Protein AF-A0A6A5SEN4-F1 (afdb_monomer)

Sequence (86 aa):
SLEAVVHNATRFTLAFQPALKEAPLQLYYAGLIFSPKASIIREMFSNEVPAWLVSGPRMAENWGPALQTLKGHAGGVRAVAFSPDG

Organism: NCBI:txid706981

Foldseek 3Di:
DVVLLVVLVLLLCQACVVVCVVPVPVCLQVSLLQAAPCRPVVVVCVVVHDPVCPPGDDYHNHDDPDSHDDDDDPDDDPDDDDDPVD

pLDDT: mean 86.76, std 8.53, range [63.59, 96.31]

Secondary structure (DSSP, 8-state):
-HHHHHHHHHHHHHHHHHHHHH-GGGHHHHHHHTS-TT-HHHHHTGGGS-GGGSS-----SS--S--------SS--------TT-

Solvent-accessible surface area (backbone atoms only — not comparable to full-atom values): 5593 Å² total; per-residue (Å²): 106,71,64,59,51,51,54,42,50,51,44,52,49,47,60,41,43,72,52,51,75,76,42,58,84,57,38,76,51,48,53,43,56,75,33,25,69,73,31,61,62,33,58,76,48,48,85,75,49,56,78,92,56,71,86,50,72,93,59,51,57,59,79,66,92,73,55,65,82,93,80,85,72,96,62,85,83,88,78,87,84,79,63,97,87,111

Mean predicted aligned error: 5.7 Å

Structure (mmCIF, N/CA/C/O backbone):
data_AF-A0A6A5SEN4-F1
#
_entry.id   AF-A0A6A5SEN4-F1
#
loop_
_atom_site.group_PDB
_atom_site.id
_atom_site.type_symbol
_atom_site.label_atom_id
_atom_site.label_alt_id
_atom_site.label_comp_id
_atom_site.label_asym_id
_atom_site.label_entity_id
_atom_site.label_seq_id
_atom_site.pdbx_PDB_ins_code
_atom_site.Cartn_x
_atom_site.Cartn_y
_atom_site.Cartn_z
_atom_site.occupancy
_atom_site.B_iso_or_equiv
_atom_site.auth_seq_id
_atom_site.auth_comp_id
_atom_site.auth_asym_id
_atom_site.auth_atom_id
_atom_site.pdbx_PDB_model_num
ATOM 1 N N . SER A 1 1 ? 6.476 7.072 15.643 1.00 89.88 1 SER A N 1
ATOM 2 C CA . SER A 1 1 ? 7.137 8.365 15.354 1.00 89.88 1 SER A CA 1
ATOM 3 C C . SER A 1 1 ? 6.515 8.975 14.103 1.00 89.88 1 SER A C 1
ATOM 5 O O . SER A 1 1 ? 5.850 8.249 13.371 1.00 89.88 1 SER A O 1
ATOM 7 N N . LEU A 1 2 ? 6.729 10.269 13.835 1.00 92.88 2 LEU A N 1
ATOM 8 C CA . LEU A 1 2 ? 6.286 10.910 12.584 1.00 92.88 2 LEU A CA 1
ATOM 9 C C . LEU A 1 2 ? 6.826 10.180 11.341 1.00 92.88 2 LEU A C 1
ATOM 11 O O . LEU A 1 2 ? 6.094 9.969 10.383 1.00 92.88 2 LEU A O 1
ATOM 15 N N . GLU A 1 3 ? 8.073 9.714 11.395 1.00 95.38 3 GLU A N 1
ATOM 16 C CA . GLU A 1 3 ? 8.707 8.926 10.333 1.00 95.38 3 GLU A CA 1
ATOM 17 C C . GLU A 1 3 ? 7.906 7.668 9.966 1.00 95.38 3 GLU A C 1
ATOM 19 O O . GLU A 1 3 ? 7.643 7.422 8.791 1.00 95.38 3 GLU A O 1
ATOM 24 N N . ALA A 1 4 ? 7.451 6.904 10.964 1.00 93.75 4 ALA A N 1
ATOM 25 C CA . ALA A 1 4 ? 6.653 5.703 10.728 1.00 93.75 4 ALA A CA 1
ATOM 26 C C . ALA A 1 4 ? 5.324 6.029 10.025 1.00 93.75 4 ALA A C 1
ATOM 28 O O . ALA A 1 4 ? 4.892 5.287 9.143 1.00 93.75 4 ALA A O 1
ATOM 29 N N . VAL A 1 5 ? 4.702 7.159 10.380 1.00 95.56 5 VAL A N 1
ATOM 30 C CA . VAL A 1 5 ? 3.467 7.640 9.743 1.00 95.56 5 VAL A CA 1
ATOM 31 C C . VAL A 1 5 ? 3.726 8.016 8.290 1.00 95.56 5 VAL A C 1
ATOM 33 O O . VAL A 1 5 ? 3.015 7.538 7.411 1.00 95.56 5 VAL A O 1
ATOM 36 N N . VAL A 1 6 ? 4.766 8.813 8.028 1.00 96.25 6 VAL A N 1
ATOM 37 C CA . VAL A 1 6 ? 5.141 9.236 6.670 1.00 96.25 6 VAL A CA 1
ATOM 38 C C . VAL A 1 6 ? 5.466 8.022 5.804 1.00 96.25 6 VAL A C 1
ATOM 40 O O . VAL A 1 6 ? 4.932 7.891 4.707 1.00 96.25 6 VAL A O 1
ATOM 43 N N . HIS A 1 7 ? 6.262 7.081 6.313 1.00 94.19 7 HIS A N 1
ATOM 44 C CA . HIS A 1 7 ? 6.568 5.845 5.599 1.00 94.19 7 HIS A CA 1
ATOM 45 C C . HIS A 1 7 ? 5.297 5.041 5.272 1.00 94.19 7 HIS A C 1
ATOM 47 O O . HIS A 1 7 ? 5.131 4.574 4.143 1.00 94.19 7 HIS A O 1
ATOM 53 N N . ASN A 1 8 ? 4.365 4.907 6.225 1.00 95.19 8 ASN A N 1
ATOM 54 C CA . ASN A 1 8 ? 3.097 4.207 5.999 1.00 95.19 8 ASN A CA 1
ATOM 55 C C . ASN A 1 8 ? 2.206 4.936 4.979 1.00 95.19 8 ASN A C 1
ATOM 57 O O . ASN A 1 8 ? 1.611 4.281 4.126 1.00 95.19 8 ASN A O 1
ATOM 61 N N . ALA A 1 9 ? 2.160 6.271 5.017 1.00 93.44 9 ALA A N 1
ATOM 62 C CA . ALA A 1 9 ? 1.424 7.097 4.061 1.00 93.44 9 ALA A CA 1
ATOM 63 C C . ALA A 1 9 ? 1.982 6.968 2.635 1.00 93.44 9 ALA A C 1
ATOM 65 O O . ALA A 1 9 ? 1.217 6.827 1.678 1.00 93.44 9 ALA A O 1
ATOM 66 N N . THR A 1 10 ? 3.309 6.939 2.480 1.00 93.50 10 THR A N 1
ATOM 67 C CA . THR A 1 10 ? 3.960 6.692 1.185 1.00 93.50 10 THR A CA 1
ATOM 68 C C . THR A 1 10 ? 3.592 5.312 0.645 1.00 93.50 10 THR A C 1
ATOM 70 O O . THR A 1 10 ? 3.185 5.191 -0.509 1.00 93.50 10 THR A O 1
ATOM 73 N N . ARG A 1 11 ? 3.653 4.271 1.489 1.00 93.75 11 ARG A N 1
ATOM 74 C CA . ARG A 1 11 ? 3.246 2.898 1.127 1.00 93.75 11 ARG A CA 1
ATOM 75 C C . ARG A 1 11 ? 1.792 2.851 0.668 1.00 93.75 11 ARG A C 1
ATOM 77 O O . ARG A 1 11 ? 1.509 2.303 -0.392 1.00 93.75 11 ARG A O 1
ATOM 84 N N . PHE A 1 12 ? 0.898 3.467 1.437 1.00 92.12 12 PHE A N 1
ATOM 85 C CA . PHE A 1 12 ? -0.522 3.574 1.119 1.00 92.12 12 PHE A CA 1
ATOM 86 C C . PHE A 1 12 ? -0.736 4.240 -0.248 1.00 92.12 12 PHE A C 1
ATOM 88 O O . PHE A 1 12 ? -1.406 3.690 -1.119 1.00 92.12 12 PHE A O 1
ATOM 95 N N . THR A 1 13 ? -0.100 5.391 -0.472 1.00 90.75 13 THR A N 1
ATOM 96 C CA . THR A 1 13 ? -0.254 6.169 -1.709 1.00 90.75 13 THR A CA 1
ATOM 97 C C . THR A 1 13 ? 0.232 5.393 -2.930 1.00 90.75 13 THR A C 1
ATOM 99 O O . THR A 1 13 ? -0.472 5.331 -3.936 1.00 90.75 13 THR A O 1
ATOM 102 N N . LEU A 1 14 ? 1.403 4.756 -2.844 1.00 90.94 14 LEU A N 1
ATOM 103 C CA . LEU A 1 14 ? 1.972 3.968 -3.941 1.00 90.94 14 LEU A CA 1
ATOM 104 C C . LEU A 1 14 ? 1.150 2.708 -4.240 1.00 90.94 14 LEU A C 1
ATOM 106 O O . LEU A 1 14 ? 0.904 2.398 -5.409 1.00 90.94 14 LEU A O 1
ATOM 110 N N . ALA A 1 15 ? 0.673 2.014 -3.203 1.00 89.38 15 ALA A N 1
ATOM 111 C CA . ALA A 1 15 ? -0.133 0.806 -3.353 1.00 89.38 15 ALA A CA 1
ATOM 112 C C . ALA A 1 15 ? -1.456 1.082 -4.083 1.00 89.38 15 ALA A C 1
ATOM 114 O O . ALA A 1 15 ? -1.877 0.292 -4.931 1.00 89.38 15 ALA A O 1
ATOM 115 N N . PHE A 1 16 ? -2.090 2.222 -3.793 1.00 87.00 16 PHE A N 1
ATOM 116 C CA . PHE A 1 16 ? -3.374 2.596 -4.383 1.00 87.00 16 PHE A CA 1
ATOM 117 C C . PHE A 1 16 ? -3.265 3.584 -5.544 1.00 87.00 16 PHE A C 1
ATOM 119 O O . PHE A 1 16 ? -4.296 3.951 -6.102 1.00 87.00 16 PHE A O 1
ATOM 126 N N . GLN A 1 17 ? -2.059 3.972 -5.974 1.00 85.56 17 GLN A N 1
ATOM 127 C CA . GLN A 1 17 ? -1.860 4.916 -7.081 1.00 85.56 17 GLN A CA 1
ATOM 128 C C . GLN A 1 17 ? -2.649 4.554 -8.358 1.00 85.56 17 GLN A C 1
ATOM 130 O O . GLN A 1 17 ? -3.205 5.463 -8.977 1.00 85.56 17 GLN A O 1
ATOM 135 N N . PRO A 1 18 ? -2.755 3.274 -8.775 1.00 78.75 18 PRO A N 1
ATOM 136 C CA . PRO A 1 18 ? -3.585 2.923 -9.925 1.00 78.75 18 PRO A CA 1
ATOM 137 C C . PRO A 1 18 ? -5.073 3.227 -9.693 1.00 78.75 18 PRO A C 1
ATOM 139 O O . PRO A 1 18 ? -5.719 3.798 -10.560 1.00 78.75 18 PRO A O 1
ATOM 142 N N . ALA A 1 19 ? -5.606 2.908 -8.511 1.00 77.44 19 ALA A N 1
ATOM 143 C CA . ALA A 1 19 ? -7.007 3.160 -8.167 1.00 77.44 19 ALA A CA 1
ATOM 144 C C . ALA A 1 19 ? -7.301 4.659 -7.975 1.00 77.44 19 ALA A C 1
ATOM 146 O O . ALA A 1 19 ? -8.356 5.138 -8.381 1.00 77.44 19 ALA A O 1
ATOM 147 N N . LEU A 1 20 ? -6.340 5.403 -7.417 1.00 73.44 20 LEU A N 1
ATOM 148 C CA . LEU A 1 20 ? -6.345 6.862 -7.277 1.00 73.44 20 LEU A CA 1
ATOM 149 C C . LEU A 1 20 ? -6.603 7.579 -8.607 1.00 73.44 20 LEU A C 1
ATOM 151 O O . LEU A 1 20 ? -7.349 8.553 -8.640 1.00 73.44 20 LEU A O 1
ATOM 155 N N . LYS A 1 21 ? -5.972 7.106 -9.690 1.00 73.62 21 LYS A N 1
ATOM 156 C CA . LYS A 1 21 ? -6.087 7.709 -11.026 1.00 73.62 21 LYS A CA 1
ATOM 157 C C . LYS A 1 21 ? -7.438 7.439 -11.689 1.00 73.62 21 LYS A C 1
ATOM 159 O O . LYS A 1 21 ? -7.912 8.289 -12.430 1.00 73.62 21 LYS A O 1
ATOM 164 N N . GLU A 1 22 ? -8.039 6.285 -11.414 1.00 79.50 22 GLU A N 1
ATOM 165 C CA . GLU A 1 22 ? -9.278 5.839 -12.065 1.00 79.50 22 GLU A CA 1
ATOM 166 C C . GLU A 1 22 ? -10.542 6.273 -11.303 1.00 79.50 22 GLU A C 1
ATOM 168 O O . GLU A 1 22 ? -11.541 6.646 -11.912 1.00 79.50 22 GLU A O 1
ATOM 173 N N . ALA A 1 23 ? -10.525 6.230 -9.965 1.00 77.44 23 ALA A N 1
ATOM 174 C CA . ALA A 1 23 ? -11.715 6.452 -9.138 1.00 77.44 23 ALA A CA 1
ATOM 175 C C . ALA A 1 23 ? -11.386 7.157 -7.803 1.00 77.44 23 ALA A C 1
ATOM 177 O O . ALA A 1 23 ? -11.506 6.554 -6.730 1.00 77.44 23 ALA A O 1
ATOM 178 N N . PRO A 1 24 ? -11.015 8.452 -7.827 1.00 68.06 24 PRO A N 1
ATOM 179 C CA . PRO A 1 24 ? -10.531 9.173 -6.646 1.00 68.06 24 PRO A CA 1
ATOM 180 C C . PRO A 1 24 ? -11.545 9.234 -5.490 1.00 68.06 24 PRO A C 1
ATOM 182 O O . PRO A 1 24 ? -11.152 9.148 -4.331 1.00 68.06 24 PRO A O 1
ATOM 185 N N . LEU A 1 25 ? -12.851 9.313 -5.780 1.00 72.06 25 LEU A N 1
ATOM 186 C CA . LEU A 1 25 ? -13.899 9.372 -4.748 1.00 72.06 25 LEU A CA 1
ATOM 187 C C . LEU A 1 25 ? -14.079 8.050 -3.982 1.00 72.06 25 LEU A C 1
ATOM 189 O O . LEU A 1 25 ? -14.447 8.069 -2.812 1.00 72.06 25 LEU A O 1
ATOM 193 N N . GLN A 1 26 ? -13.803 6.904 -4.612 1.00 69.50 26 GLN A N 1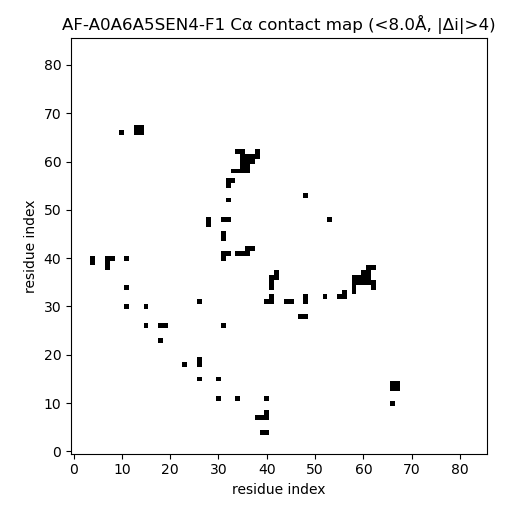
ATOM 194 C CA . GLN A 1 26 ? -13.956 5.585 -3.977 1.00 69.50 26 GLN A CA 1
ATOM 195 C C . GLN A 1 26 ? -12.792 5.252 -3.035 1.00 69.50 26 GLN A C 1
ATOM 197 O O . GLN A 1 26 ? -12.896 4.357 -2.193 1.00 69.50 26 GLN A O 1
ATOM 202 N N . LEU A 1 27 ? -11.679 5.982 -3.148 1.00 67.94 27 LEU A N 1
ATOM 203 C CA . LEU A 1 27 ? -10.465 5.703 -2.395 1.00 67.94 27 LEU A CA 1
ATOM 204 C C . LEU A 1 27 ? -10.626 5.903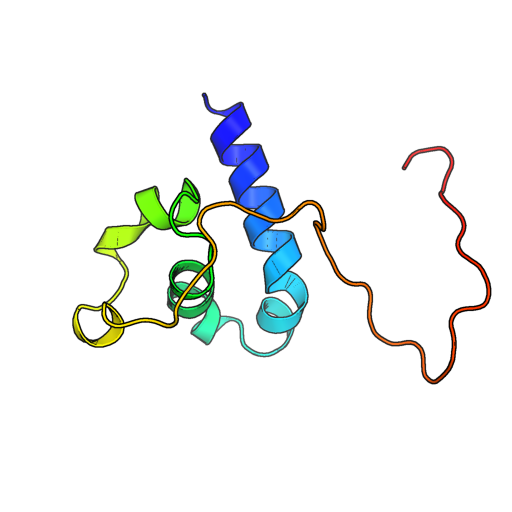 -0.890 1.00 67.94 27 LEU A C 1
ATOM 206 O O . LEU A 1 27 ? -9.990 5.171 -0.135 1.00 67.94 27 LEU A O 1
ATOM 210 N N . TYR A 1 28 ? -11.451 6.864 -0.462 1.00 68.50 28 TYR A N 1
ATOM 211 C CA . TYR A 1 28 ? -11.506 7.273 0.944 1.00 68.50 28 TYR A CA 1
ATOM 212 C C . TYR A 1 28 ? -11.765 6.078 1.867 1.00 68.50 28 TYR A C 1
ATOM 214 O O . TYR A 1 28 ? -11.085 5.901 2.873 1.00 68.50 28 TYR A O 1
ATOM 222 N N . TYR A 1 29 ? -12.658 5.182 1.443 1.00 77.19 29 TYR A N 1
ATOM 223 C CA . TYR A 1 29 ? -12.932 3.940 2.156 1.00 77.19 29 TYR A CA 1
ATOM 224 C C . TYR A 1 29 ? -12.161 2.751 1.583 1.00 77.19 29 TYR A C 1
ATOM 226 O O . TYR A 1 29 ? -11.604 1.968 2.352 1.00 77.19 29 TYR A O 1
ATOM 234 N N . ALA A 1 30 ? -12.058 2.618 0.253 1.00 82.69 30 ALA A N 1
ATOM 235 C CA . ALA A 1 30 ? -11.391 1.469 -0.360 1.00 82.69 30 ALA A CA 1
ATOM 236 C C . ALA A 1 30 ? -9.930 1.335 0.095 1.00 82.69 30 ALA A C 1
ATOM 238 O O . ALA A 1 30 ? -9.507 0.252 0.497 1.00 82.69 30 ALA A O 1
ATOM 239 N N . GLY A 1 31 ? -9.169 2.431 0.114 1.00 87.25 31 GLY A N 1
ATOM 240 C CA . GLY A 1 31 ? -7.772 2.404 0.540 1.00 87.25 31 GLY A CA 1
ATOM 241 C C . GLY A 1 31 ? -7.610 1.891 1.973 1.00 87.25 31 GLY A C 1
ATOM 242 O O . GLY A 1 31 ? -6.729 1.077 2.237 1.00 87.25 31 GLY A O 1
ATOM 243 N N . LEU A 1 32 ? -8.489 2.291 2.898 1.00 87.94 32 LEU A N 1
ATOM 244 C CA . LEU A 1 32 ? -8.446 1.851 4.298 1.00 87.94 32 LEU A CA 1
ATOM 245 C C . LEU A 1 32 ? -8.798 0.366 4.449 1.00 87.94 32 LEU A C 1
ATOM 247 O O . LEU A 1 32 ? -8.093 -0.378 5.132 1.00 87.94 32 LEU A O 1
ATOM 251 N N . ILE A 1 33 ? -9.853 -0.090 3.773 1.00 87.31 33 ILE A N 1
ATOM 252 C CA . ILE A 1 33 ? -10.323 -1.484 3.830 1.00 87.31 33 ILE A CA 1
ATOM 253 C C . ILE A 1 33 ? -9.283 -2.445 3.256 1.00 87.31 33 ILE A C 1
ATOM 255 O O . ILE A 1 33 ? -9.030 -3.502 3.837 1.00 87.31 33 ILE A O 1
ATOM 259 N N . PHE A 1 34 ? -8.697 -2.072 2.114 1.00 88.7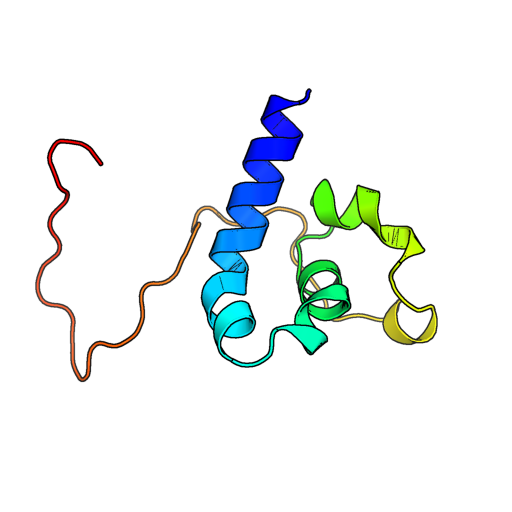5 34 PHE A N 1
ATOM 260 C CA . PHE A 1 34 ? -7.708 -2.864 1.390 1.00 88.75 34 PHE A CA 1
ATOM 261 C C . PHE A 1 34 ? -6.273 -2.617 1.878 1.00 88.75 34 PHE A C 1
ATOM 263 O O . PHE A 1 34 ? -5.331 -3.196 1.336 1.00 88.75 34 PHE A O 1
ATOM 270 N N . SER A 1 35 ? -6.074 -1.788 2.904 1.00 91.75 35 SER A N 1
ATOM 271 C CA . SER A 1 35 ? -4.784 -1.688 3.589 1.00 91.75 35 SER A CA 1
ATOM 272 C C . SER A 1 35 ? -4.569 -2.874 4.533 1.00 91.75 35 SER A C 1
ATOM 274 O O . SER A 1 35 ? -5.539 -3.422 5.070 1.00 91.75 35 SER A O 1
ATOM 276 N N . PRO A 1 36 ? -3.311 -3.271 4.796 1.00 93.56 36 PRO A N 1
ATOM 277 C CA . PRO A 1 36 ? -3.000 -4.271 5.811 1.00 93.56 36 PRO A CA 1
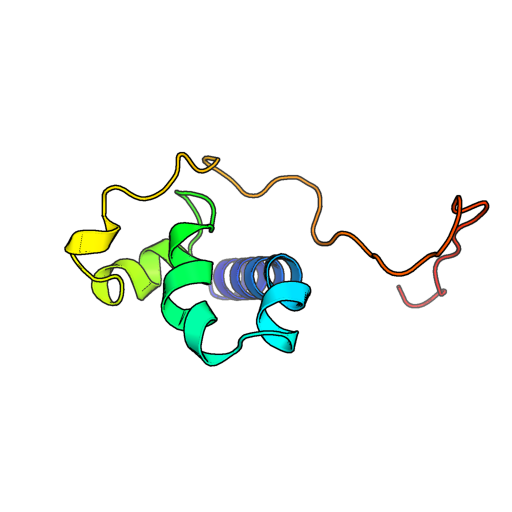ATOM 278 C C . PRO A 1 36 ? -3.585 -3.911 7.177 1.00 93.56 36 PRO A C 1
ATOM 280 O O . PRO A 1 36 ? -3.750 -2.732 7.495 1.00 93.56 36 PRO A O 1
ATOM 283 N N . LYS A 1 37 ? -3.892 -4.924 7.990 1.00 91.44 37 LYS A N 1
ATOM 284 C CA . LYS A 1 37 ? -4.567 -4.738 9.285 1.00 91.44 37 LYS A CA 1
ATOM 285 C C . LYS A 1 37 ? -3.771 -3.856 10.247 1.00 91.44 37 LYS A C 1
ATOM 287 O O . LYS A 1 37 ? -4.366 -2.985 10.867 1.00 91.44 37 LYS A O 1
ATOM 292 N N . ALA A 1 38 ? -2.448 -4.019 10.289 1.00 92.62 38 ALA A N 1
ATOM 293 C CA . ALA A 1 38 ? -1.533 -3.228 11.112 1.00 92.62 38 ALA A CA 1
ATOM 294 C C . ALA A 1 38 ? -1.035 -1.939 10.417 1.00 92.62 38 ALA A C 1
ATOM 296 O O . ALA A 1 38 ? -0.005 -1.373 10.787 1.00 92.62 38 ALA A O 1
ATOM 297 N N . SER A 1 39 ? -1.705 -1.469 9.355 1.00 93.75 39 SER A N 1
ATOM 298 C CA . SER A 1 39 ? -1.370 -0.177 8.747 1.00 93.75 39 SER A CA 1
ATOM 299 C C . SER A 1 39 ? -1.725 0.961 9.701 1.00 93.75 39 SER A C 1
ATOM 301 O O . SER A 1 39 ? -2.879 1.124 10.082 1.00 93.75 39 SER A O 1
ATOM 303 N N . ILE A 1 40 ? -0.736 1.804 9.999 1.00 95.44 40 ILE A N 1
ATOM 304 C CA . ILE A 1 40 ? -0.915 3.003 10.821 1.00 95.44 40 ILE A CA 1
ATOM 305 C C . ILE A 1 40 ? -2.002 3.916 10.228 1.00 95.44 40 ILE A C 1
ATOM 307 O O . ILE A 1 40 ? -2.846 4.419 10.957 1.00 95.44 40 ILE A O 1
ATOM 311 N N . ILE A 1 41 ? -2.019 4.106 8.903 1.00 92.75 41 ILE A N 1
ATOM 312 C CA . ILE A 1 41 ? -3.052 4.916 8.237 1.00 92.75 41 ILE A CA 1
ATOM 313 C C . ILE A 1 41 ? -4.440 4.294 8.427 1.00 92.75 41 ILE A C 1
ATOM 315 O O . ILE A 1 41 ? -5.382 4.994 8.787 1.00 92.75 41 ILE A O 1
ATOM 319 N N . ARG A 1 42 ? -4.569 2.972 8.262 1.00 90.88 42 ARG A N 1
ATOM 320 C CA . ARG A 1 42 ? -5.832 2.266 8.522 1.00 90.88 42 ARG A CA 1
ATOM 321 C C . ARG A 1 42 ? -6.310 2.446 9.963 1.00 90.88 42 ARG A C 1
ATOM 323 O O . ARG A 1 42 ? -7.500 2.641 10.178 1.00 90.88 42 ARG A O 1
ATOM 330 N N . GLU A 1 43 ? -5.400 2.372 10.928 1.00 90.88 43 GLU A N 1
ATOM 331 C CA . GLU A 1 43 ? -5.706 2.550 12.347 1.00 90.88 43 GLU A CA 1
ATOM 332 C C . GLU A 1 43 ? -6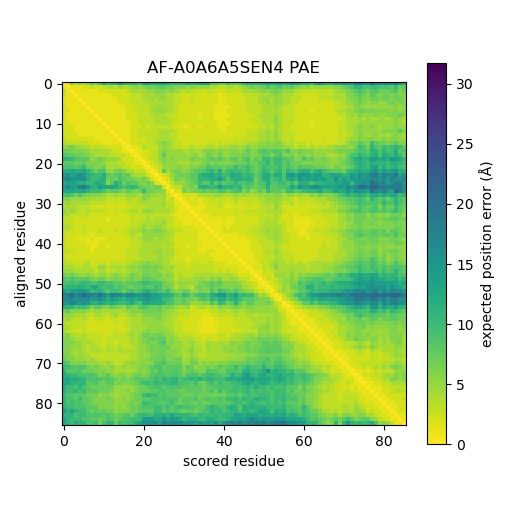.169 3.982 12.651 1.00 90.88 43 GLU A C 1
ATOM 334 O O . GLU A 1 43 ? -7.239 4.166 13.235 1.00 90.88 43 GLU A O 1
ATOM 339 N N . MET A 1 44 ? -5.424 4.992 12.182 1.00 91.81 44 MET A N 1
ATOM 340 C CA . MET A 1 44 ? -5.746 6.410 12.398 1.00 91.81 44 MET A CA 1
ATOM 341 C C . MET A 1 44 ? -7.130 6.796 11.874 1.00 91.81 44 MET A C 1
ATOM 343 O O . MET A 1 44 ? -7.841 7.553 12.527 1.00 91.81 44 MET A O 1
ATOM 347 N N . PHE A 1 45 ? -7.514 6.274 10.708 1.00 89.12 45 PHE A N 1
ATOM 348 C CA . PHE A 1 45 ? -8.783 6.597 10.050 1.00 89.12 45 PHE A CA 1
ATOM 349 C C . PHE A 1 45 ? -9.834 5.490 10.204 1.00 89.12 45 PHE A C 1
ATOM 351 O O . PHE A 1 45 ? -10.805 5.437 9.454 1.00 89.12 45 PHE A O 1
ATOM 358 N N . SER A 1 46 ? -9.669 4.591 11.176 1.00 85.94 46 SER A N 1
ATOM 359 C CA . SER A 1 46 ? -10.587 3.463 11.389 1.00 85.94 46 SER A CA 1
ATOM 360 C C . SER A 1 46 ? -12.033 3.904 11.646 1.00 85.94 46 SER A C 1
ATOM 362 O O . SER A 1 46 ? -12.959 3.259 11.159 1.00 85.94 46 SER A O 1
ATOM 364 N N . ASN A 1 47 ? -12.224 5.035 12.330 1.00 87.00 47 ASN A N 1
ATOM 365 C CA . ASN A 1 47 ? -13.541 5.612 12.620 1.00 87.00 47 ASN A CA 1
ATOM 366 C C . ASN A 1 47 ? -14.234 6.227 11.396 1.00 87.00 47 ASN A C 1
ATOM 368 O O . ASN A 1 47 ? -15.444 6.434 11.429 1.00 87.00 47 ASN A O 1
ATOM 372 N N . GLU A 1 48 ? -13.494 6.506 10.322 1.00 84.81 48 GLU A N 1
ATOM 373 C CA . GLU A 1 48 ? -14.073 7.012 9.075 1.00 84.81 48 GLU A CA 1
ATOM 374 C C . GLU A 1 48 ? -14.752 5.886 8.283 1.00 84.81 48 GLU A C 1
ATOM 376 O O . GLU A 1 48 ? -15.607 6.142 7.440 1.00 84.81 48 GLU A O 1
ATOM 381 N N . VAL A 1 49 ? -14.395 4.622 8.539 1.00 79.69 49 VAL A N 1
ATOM 382 C CA . VAL A 1 49 ? -14.929 3.472 7.804 1.00 79.69 49 VAL A CA 1
ATOM 383 C C . VAL A 1 49 ? -16.368 3.178 8.255 1.00 79.69 49 VAL A C 1
ATOM 385 O O . VAL A 1 49 ? -16.594 2.877 9.429 1.00 79.69 49 VAL A O 1
ATOM 388 N N . PRO A 1 50 ? -17.361 3.189 7.344 1.00 78.19 50 PRO A N 1
ATOM 389 C CA . PRO A 1 50 ? -18.745 2.899 7.701 1.00 78.19 50 PRO A CA 1
ATOM 390 C C . PRO A 1 50 ? -18.935 1.501 8.305 1.00 78.19 50 PRO A C 1
ATOM 392 O O . PRO A 1 50 ? -18.347 0.523 7.845 1.00 78.19 50 PRO A O 1
ATOM 395 N N . ALA A 1 51 ? -19.848 1.377 9.272 1.00 78.44 51 ALA A N 1
ATOM 396 C CA . ALA A 1 51 ? -20.104 0.124 9.994 1.00 78.44 51 ALA A CA 1
ATOM 397 C C . ALA A 1 51 ? -20.479 -1.068 9.086 1.00 78.44 51 ALA A C 1
ATOM 399 O O . ALA A 1 51 ? -20.115 -2.208 9.368 1.00 78.44 51 ALA A O 1
ATOM 400 N N . TRP A 1 52 ? -21.165 -0.818 7.965 1.00 75.50 52 TRP A N 1
ATOM 401 C CA . TRP A 1 52 ? -21.544 -1.855 6.991 1.00 75.50 52 TRP A CA 1
ATOM 402 C C . TRP A 1 52 ? -20.348 -2.459 6.236 1.00 75.50 52 TRP A C 1
ATOM 404 O O . TRP A 1 52 ? -20.484 -3.466 5.547 1.00 75.50 52 TRP A O 1
ATOM 414 N N . LEU A 1 53 ? -19.171 -1.857 6.382 1.00 71.25 53 LEU A N 1
ATOM 415 C CA . LEU A 1 53 ? -17.937 -2.189 5.681 1.00 71.25 53 LEU A CA 1
ATOM 416 C C . LEU A 1 53 ? -16.916 -2.899 6.594 1.00 71.25 53 LEU A C 1
ATOM 418 O O . LEU A 1 53 ? -15.824 -3.260 6.155 1.00 71.25 53 LEU A O 1
ATOM 422 N N . VAL A 1 54 ? -17.284 -3.119 7.865 1.00 63.59 54 VAL A N 1
ATOM 423 C CA . VAL A 1 54 ? -16.456 -3.729 8.923 1.00 63.59 54 VAL A CA 1
ATOM 424 C C . VAL A 1 54 ? -16.128 -5.195 8.627 1.00 63.59 54 VAL A C 1
ATOM 426 O O . VAL A 1 54 ? -15.026 -5.655 8.925 1.00 63.59 54 VAL A O 1
ATOM 429 N N . SER A 1 55 ? -17.023 -5.919 7.953 1.00 70.56 55 SER A N 1
ATOM 430 C CA . SER A 1 55 ? -16.782 -7.270 7.423 1.00 70.56 55 SER A CA 1
ATOM 431 C C . SER A 1 55 ? -16.035 -7.240 6.083 1.00 70.56 55 SER A C 1
ATOM 433 O O . SER A 1 55 ? -16.399 -7.928 5.130 1.00 70.56 55 SER A O 1
ATOM 435 N N . GLY A 1 56 ? -15.007 -6.394 6.004 1.00 73.75 56 GLY A N 1
ATOM 436 C CA . GLY A 1 56 ? -14.173 -6.226 4.824 1.00 73.75 56 GLY A CA 1
ATOM 437 C C . GLY A 1 56 ? -13.426 -7.507 4.407 1.00 73.75 56 GLY A C 1
ATOM 438 O O . GLY A 1 56 ? -13.430 -8.520 5.113 1.00 73.75 56 GLY A O 1
ATOM 439 N N . PRO A 1 57 ? -12.745 -7.472 3.252 1.00 82.00 57 PRO A N 1
ATOM 440 C CA . PRO A 1 57 ? -11.972 -8.587 2.731 1.00 82.00 57 PRO A CA 1
ATOM 441 C C . PRO A 1 57 ? -10.863 -9.006 3.702 1.00 82.00 57 PRO A C 1
ATOM 443 O O . PRO A 1 57 ? -10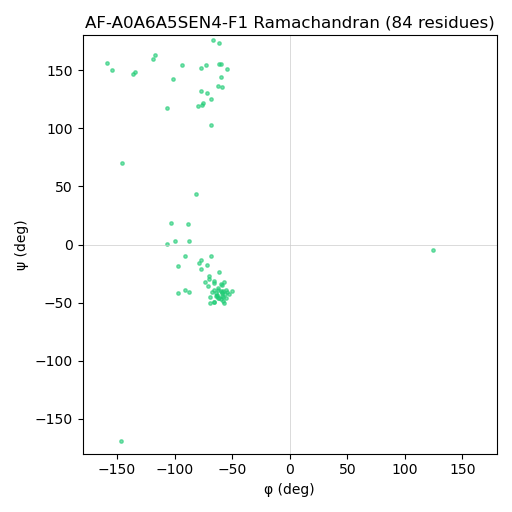.348 -8.221 4.505 1.00 82.00 57 PRO A O 1
ATOM 446 N N . ARG A 1 58 ? -10.450 -10.273 3.600 1.00 88.75 58 ARG A N 1
ATOM 447 C CA . ARG A 1 58 ? -9.328 -10.797 4.380 1.00 88.75 58 ARG A CA 1
ATOM 448 C C . ARG A 1 58 ? -8.026 -10.156 3.898 1.00 88.75 58 ARG A C 1
ATOM 450 O O . ARG A 1 58 ? -7.476 -10.554 2.877 1.00 88.75 58 ARG A O 1
ATOM 457 N N . MET A 1 59 ? -7.527 -9.196 4.670 1.00 90.75 59 MET A N 1
ATOM 458 C CA . MET A 1 59 ? -6.262 -8.514 4.397 1.00 90.75 59 MET A CA 1
ATOM 459 C C . MET A 1 59 ? -5.078 -9.152 5.123 1.00 90.75 59 MET A C 1
ATOM 461 O O . MET A 1 59 ? -5.241 -9.779 6.175 1.00 90.75 59 MET A O 1
ATOM 465 N N . ALA A 1 60 ? -3.886 -8.960 4.552 1.00 93.38 60 ALA A N 1
ATOM 466 C CA . ALA A 1 60 ? -2.619 -9.287 5.194 1.00 93.38 6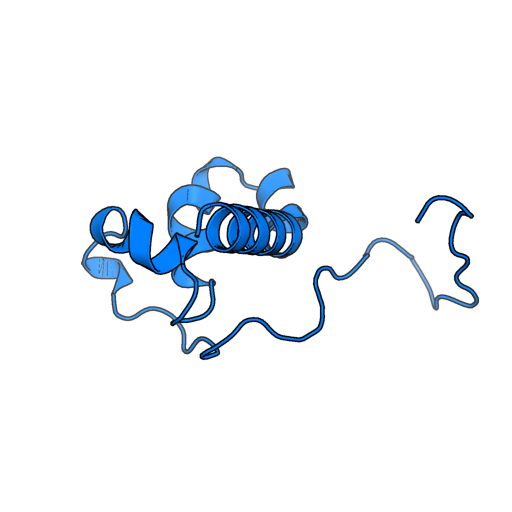0 ALA A CA 1
ATOM 467 C C . ALA A 1 60 ? -2.421 -8.466 6.479 1.00 93.38 60 ALA A C 1
ATOM 469 O O . ALA A 1 60 ? -2.979 -7.378 6.626 1.00 93.38 60 ALA A O 1
ATOM 470 N N . GLU A 1 61 ? -1.608 -8.984 7.399 1.00 94.62 61 GLU A N 1
ATOM 471 C CA . GLU A 1 61 ? -1.314 -8.286 8.654 1.00 94.62 61 GLU A CA 1
ATOM 472 C C . GLU A 1 61 ? -0.465 -7.038 8.402 1.00 94.62 61 GLU A C 1
ATOM 474 O O . GLU A 1 61 ? -0.835 -5.931 8.780 1.00 94.62 61 GLU A O 1
ATOM 479 N N . ASN A 1 62 ? 0.628 -7.219 7.662 1.00 94.56 62 ASN A N 1
ATOM 480 C CA . ASN A 1 62 ? 1.588 -6.180 7.331 1.00 94.56 62 ASN A CA 1
ATOM 481 C C . ASN A 1 62 ? 1.661 -5.963 5.823 1.00 94.56 62 ASN A C 1
ATOM 483 O O . ASN A 1 62 ? 1.309 -6.829 5.018 1.00 94.56 62 ASN A O 1
ATOM 487 N N . TRP A 1 63 ? 2.168 -4.797 5.443 1.00 93.31 63 TRP A N 1
ATOM 488 C CA . TRP A 1 63 ? 2.549 -4.526 4.067 1.00 93.31 63 TRP A CA 1
ATOM 489 C C . TRP A 1 63 ? 3.615 -5.527 3.596 1.00 93.31 63 TRP A C 1
ATOM 491 O O . TRP A 1 63 ? 4.596 -5.775 4.300 1.00 93.31 63 TRP A O 1
ATOM 501 N N . GLY A 1 64 ? 3.453 -6.056 2.380 1.00 91.62 64 GLY A N 1
ATOM 502 C CA . GLY A 1 64 ? 4.469 -6.891 1.734 1.00 91.62 64 GLY A CA 1
ATOM 503 C C . GLY A 1 64 ? 5.749 -6.113 1.391 1.00 91.62 64 GLY A C 1
ATOM 504 O O . GLY A 1 64 ? 5.805 -4.899 1.582 1.00 91.62 64 GLY A O 1
ATOM 505 N N . PRO A 1 65 ? 6.795 -6.770 0.866 1.00 90.19 65 PRO A N 1
ATOM 506 C CA . PRO A 1 65 ? 8.038 -6.092 0.483 1.00 90.19 65 PRO A CA 1
ATOM 507 C C . PRO A 1 65 ? 7.872 -5.191 -0.752 1.00 90.19 65 PRO A C 1
ATOM 509 O O . PRO A 1 65 ? 8.576 -4.197 -0.891 1.00 90.19 65 PRO A O 1
ATOM 512 N N . ALA A 1 66 ? 6.922 -5.505 -1.636 1.00 89.31 66 ALA A N 1
ATOM 513 C CA . ALA A 1 66 ? 6.641 -4.695 -2.815 1.00 89.31 66 ALA A CA 1
ATOM 514 C C . ALA A 1 66 ? 5.950 -3.373 -2.436 1.00 89.31 66 ALA A C 1
ATOM 516 O O . ALA A 1 66 ? 4.955 -3.373 -1.710 1.00 89.31 66 ALA A O 1
ATOM 517 N N . LEU A 1 67 ? 6.466 -2.254 -2.954 1.00 85.56 67 LEU A N 1
ATOM 518 C CA . LEU A 1 67 ? 5.866 -0.921 -2.793 1.00 85.56 67 LEU A CA 1
ATOM 519 C C . LEU A 1 67 ? 4.837 -0.619 -3.881 1.00 85.56 67 LEU A C 1
ATOM 521 O O . LEU A 1 67 ? 3.783 -0.055 -3.609 1.00 85.56 67 LEU A O 1
ATOM 525 N N . GLN A 1 68 ? 5.151 -1.003 -5.115 1.00 86.75 68 GLN A N 1
ATOM 526 C CA . GLN A 1 68 ? 4.338 -0.713 -6.282 1.00 86.75 68 GLN A CA 1
ATOM 527 C C . GLN A 1 68 ? 4.582 -1.765 -7.359 1.00 86.75 68 GLN A C 1
ATOM 529 O O . GLN A 1 68 ? 5.673 -2.317 -7.481 1.00 86.75 68 GLN A O 1
ATOM 534 N N . THR A 1 69 ? 3.557 -2.027 -8.165 1.00 86.69 69 THR A N 1
ATOM 535 C CA . THR A 1 69 ? 3.697 -2.770 -9.419 1.00 86.69 69 THR A CA 1
ATOM 536 C C . THR A 1 69 ? 3.558 -1.797 -10.580 1.00 86.69 69 THR A C 1
ATOM 538 O O . THR A 1 69 ? 2.500 -1.191 -10.755 1.00 86.69 69 THR A O 1
ATOM 541 N N . LEU A 1 70 ? 4.614 -1.655 -11.380 1.00 87.25 70 LEU A N 1
ATOM 542 C CA . LEU A 1 70 ? 4.590 -0.848 -12.597 1.00 87.25 70 LEU A CA 1
ATOM 543 C C . LEU A 1 70 ? 3.915 -1.651 -13.716 1.00 87.25 70 LEU A C 1
ATOM 545 O O . LEU A 1 70 ? 4.363 -2.739 -14.073 1.00 87.25 70 LEU A O 1
ATOM 549 N N . LYS A 1 71 ? 2.810 -1.127 -14.249 1.00 86.25 71 LYS A N 1
ATOM 550 C CA . LYS A 1 71 ? 2.005 -1.748 -15.315 1.00 86.25 71 LYS A CA 1
ATOM 551 C C . LYS A 1 71 ? 2.018 -0.864 -16.566 1.00 86.25 71 LYS A C 1
ATOM 553 O O . LYS A 1 71 ? 2.352 0.311 -16.473 1.00 86.25 71 LYS A O 1
ATOM 558 N N . GLY A 1 72 ? 1.635 -1.423 -17.718 1.00 87.25 72 GLY A N 1
ATOM 559 C CA . GLY A 1 72 ? 1.459 -0.666 -18.972 1.00 87.25 72 GLY A CA 1
ATOM 560 C C . GLY A 1 72 ? 2.258 -1.178 -20.173 1.00 87.25 72 GLY A C 1
ATOM 561 O O . GLY A 1 72 ? 2.078 -0.683 -21.279 1.00 87.25 72 GLY A O 1
ATOM 562 N N . HIS A 1 73 ? 3.110 -2.186 -19.991 1.00 92.12 73 HIS A N 1
ATOM 563 C CA . HIS A 1 73 ? 3.822 -2.824 -21.098 1.00 92.12 73 HIS A CA 1
ATOM 564 C C . HIS A 1 73 ? 2.873 -3.766 -21.856 1.00 92.12 73 HIS A C 1
ATOM 566 O O . HIS A 1 73 ? 2.186 -4.573 -21.234 1.00 92.12 73 HIS A O 1
ATOM 572 N N . ALA A 1 74 ? 2.847 -3.685 -23.190 1.00 92.94 74 ALA A N 1
ATOM 573 C CA . ALA A 1 74 ? 1.996 -4.533 -24.038 1.00 92.94 74 ALA A CA 1
ATOM 574 C C . ALA A 1 74 ? 2.537 -5.968 -24.222 1.00 92.94 74 ALA A C 1
ATOM 576 O O . ALA A 1 74 ? 1.821 -6.850 -24.687 1.00 92.94 74 ALA A O 1
ATOM 577 N N . GLY A 1 75 ? 3.799 -6.205 -23.858 1.00 93.88 75 GLY A N 1
ATOM 578 C CA . GLY A 1 75 ? 4.471 -7.500 -23.934 1.00 93.88 75 GLY A CA 1
ATOM 579 C C . GLY A 1 75 ? 5.474 -7.681 -22.795 1.00 93.88 75 GLY A C 1
ATOM 580 O O . GLY A 1 75 ? 5.503 -6.896 -21.847 1.00 93.88 75 GLY A O 1
ATOM 581 N N . GLY A 1 76 ? 6.306 -8.721 -22.882 1.00 95.81 76 GLY A N 1
ATOM 582 C CA . GLY A 1 76 ? 7.292 -9.035 -21.846 1.00 95.81 76 GLY A CA 1
ATOM 583 C C . GLY A 1 76 ? 8.331 -7.926 -21.642 1.00 95.81 76 GLY A C 1
ATOM 584 O O . GLY A 1 76 ? 8.886 -7.393 -22.604 1.00 95.81 76 GLY A O 1
ATOM 585 N N . VAL A 1 77 ? 8.630 -7.615 -20.379 1.00 94.69 77 VAL A N 1
ATOM 586 C CA . VAL A 1 77 ? 9.711 -6.691 -20.004 1.00 94.69 77 VAL A CA 1
ATOM 587 C C . VAL A 1 77 ? 11.048 -7.415 -20.163 1.00 94.69 77 VAL A C 1
ATOM 589 O O . VAL A 1 77 ? 11.273 -8.444 -19.531 1.00 94.69 77 VAL A O 1
ATOM 592 N N . ARG A 1 78 ? 11.934 -6.899 -21.024 1.00 96.31 78 ARG A N 1
ATOM 593 C CA . ARG A 1 78 ? 13.227 -7.543 -21.345 1.00 96.31 78 ARG A CA 1
ATOM 594 C C . ARG A 1 78 ? 14.415 -6.986 -20.559 1.00 96.31 78 ARG A C 1
ATOM 596 O O . ARG A 1 78 ? 15.447 -7.643 -20.504 1.00 96.31 78 ARG A O 1
ATOM 603 N N . ALA A 1 79 ? 14.284 -5.793 -19.985 1.00 94.25 79 ALA A N 1
ATOM 604 C CA . ALA A 1 79 ? 15.318 -5.137 -19.192 1.00 94.25 79 ALA A CA 1
ATOM 605 C C . ALA A 1 79 ? 14.695 -4.074 -18.276 1.00 94.25 79 ALA A C 1
ATOM 607 O O . ALA A 1 79 ? 13.622 -3.548 -18.575 1.00 94.25 79 ALA A O 1
ATOM 608 N N . VAL A 1 80 ? 15.394 -3.749 -17.189 1.00 92.88 80 VAL A N 1
ATOM 609 C CA . VAL A 1 80 ? 15.117 -2.614 -16.298 1.00 92.8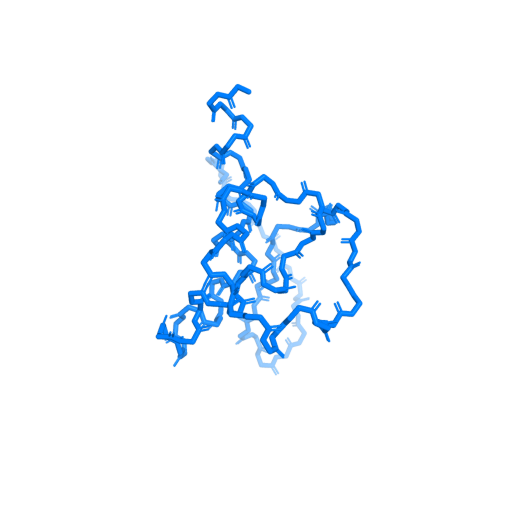8 80 VAL A CA 1
ATOM 610 C C . VAL A 1 80 ? 16.436 -1.905 -16.000 1.00 92.88 80 VAL A C 1
ATOM 612 O O . VAL A 1 80 ? 17.484 -2.548 -15.963 1.00 92.88 80 VAL A O 1
ATOM 615 N N . ALA A 1 81 ? 16.394 -0.59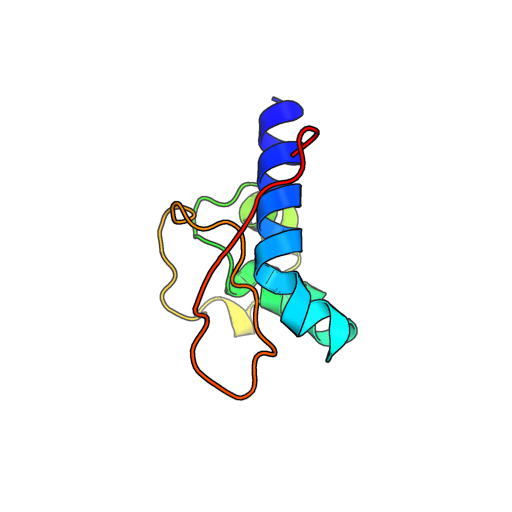3 -15.799 1.00 94.81 81 ALA A N 1
ATOM 616 C CA . ALA A 1 81 ? 17.540 0.204 -15.380 1.00 94.81 81 ALA A CA 1
ATOM 617 C C . ALA A 1 81 ? 17.096 1.179 -14.288 1.00 94.81 81 ALA A C 1
ATOM 619 O O . ALA A 1 81 ? 15.957 1.646 -14.306 1.00 94.81 81 ALA A O 1
ATOM 620 N N . PHE A 1 82 ? 17.997 1.467 -13.355 1.00 92.31 82 PHE A N 1
ATOM 621 C CA . PHE A 1 82 ? 17.800 2.468 -12.310 1.00 92.31 82 PHE A CA 1
ATOM 622 C C . PHE A 1 82 ? 18.551 3.737 -12.699 1.00 92.31 82 PHE A C 1
ATOM 624 O O . PHE A 1 82 ? 19.648 3.654 -13.261 1.00 92.31 82 PHE A O 1
ATOM 631 N N . SER A 1 83 ? 17.974 4.901 -12.417 1.00 92.44 83 SER A N 1
ATOM 632 C CA . SER A 1 83 ? 18.713 6.153 -12.521 1.00 92.44 83 SER A CA 1
ATOM 633 C C . SER A 1 83 ? 19.726 6.259 -11.369 1.00 92.44 83 SER A C 1
ATOM 635 O O . SER A 1 83 ? 19.547 5.625 -10.326 1.00 92.44 83 SER A O 1
ATOM 637 N N . PRO A 1 84 ? 20.824 7.018 -11.539 1.00 93.12 84 PRO A N 1
ATOM 638 C CA . PRO A 1 84 ? 21.838 7.169 -10.492 1.00 93.12 84 PRO A CA 1
ATOM 639 C C . PRO A 1 84 ? 21.318 7.802 -9.193 1.00 93.12 84 PRO A C 1
ATOM 641 O O . PRO A 1 84 ? 21.934 7.623 -8.146 1.00 93.12 84 PRO A O 1
ATOM 644 N N . ASP A 1 85 ? 20.224 8.559 -9.271 1.00 92.62 85 ASP A N 1
ATOM 645 C CA . ASP A 1 85 ? 19.562 9.235 -8.154 1.00 92.62 85 ASP A CA 1
ATOM 646 C C . ASP A 1 85 ? 18.467 8.399 -7.471 1.00 92.62 85 ASP A C 1
ATOM 648 O O . ASP A 1 85 ? 18.041 8.766 -6.376 1.00 92.62 85 ASP A O 1
ATOM 652 N N . GLY A 1 86 ? 18.081 7.261 -8.055 1.00 65.69 86 GLY A N 1
ATOM 653 C CA . GLY A 1 86 ? 17.039 6.377 -7.521 1.00 65.69 86 GLY A CA 1
ATOM 654 C C . GLY A 1 86 ? 15.632 6.910 -7.743 1.00 65.69 86 GLY A C 1
ATOM 655 O O . GLY A 1 86 ? 14.876 6.962 -6.748 1.00 65.69 86 GLY A O 1
#

Radius of gyration: 15.28 Å; Cα contacts (8 Å, |Δi|>4): 55; chains: 1; bounding box: 43×22×39 Å